Protein AF-A0A529MFH6-F1 (afdb_monomer)

Sequence (95 aa):
DEILDQLKATLPVDAVILGLHGAMVAQGYDDCEGDLLERVRAIVGPKVVIASEFDPHSHLTPKRVAACDIMAYFLEFPHTDFYERGEHVVELGLA

Structure (mmCIF, N/CA/C/O backbone):
data_AF-A0A529MFH6-F1
#
_entry.id   AF-A0A529MFH6-F1
#
loop_
_atom_site.group_PDB
_atom_site.id
_atom_site.type_symbol
_atom_site.label_atom_id
_atom_site.label_alt_id
_atom_site.label_comp_id
_atom_site.label_asym_id
_atom_site.label_entity_id
_atom_site.label_seq_id
_atom_site.pdbx_PDB_ins_code
_atom_site.Cartn_x
_atom_site.Cartn_y
_atom_site.Cartn_z
_atom_site.occupancy
_atom_site.B_iso_or_equiv
_atom_site.auth_seq_id
_atom_site.auth_comp_id
_atom_site.auth_asym_id
_atom_site.auth_atom_id
_atom_site.pdbx_PDB_model_num
ATOM 1 N N . ASP A 1 1 ? -9.773 -13.266 -3.452 1.00 94.50 1 ASP A N 1
ATOM 2 C CA . ASP A 1 1 ? -10.223 -12.671 -2.178 1.00 94.50 1 ASP A CA 1
ATOM 3 C C . ASP A 1 1 ? -9.402 -13.053 -0.945 1.00 94.50 1 ASP A C 1
ATOM 5 O O . ASP A 1 1 ? -9.583 -12.403 0.072 1.00 94.50 1 ASP A O 1
ATOM 9 N N . GLU A 1 2 ? -8.453 -13.998 -1.012 1.00 98.12 2 GLU A N 1
ATOM 10 C CA . GLU A 1 2 ? -7.657 -14.449 0.150 1.00 98.12 2 GLU A CA 1
ATOM 11 C C . GLU A 1 2 ? -7.096 -13.319 1.040 1.00 98.12 2 GLU A C 1
ATOM 13 O O . GLU A 1 2 ? -7.361 -13.308 2.239 1.00 98.12 2 GLU A O 1
ATOM 18 N N . ILE A 1 3 ? -6.399 -12.333 0.458 1.00 97.94 3 ILE A N 1
ATOM 19 C CA . ILE A 1 3 ? -5.818 -11.190 1.196 1.00 97.94 3 ILE A CA 1
ATOM 20 C C . ILE A 1 3 ? -6.900 -10.385 1.938 1.00 97.94 3 ILE A C 1
ATOM 22 O O . ILE A 1 3 ? -6.717 -9.977 3.083 1.00 97.94 3 ILE A O 1
ATOM 26 N N . LEU A 1 4 ? -8.052 -10.169 1.298 1.00 98.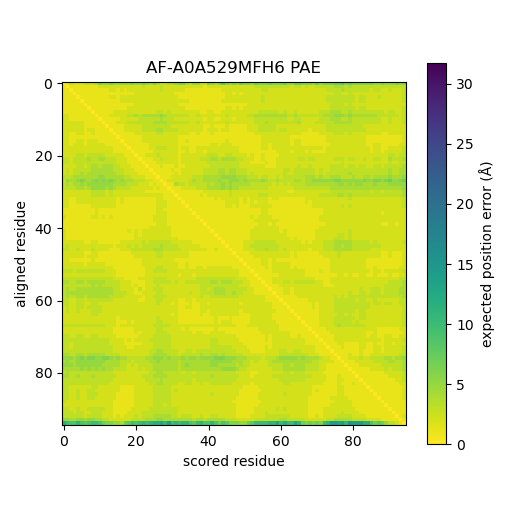69 4 LEU A N 1
ATOM 27 C CA . LEU A 1 4 ? -9.157 -9.410 1.885 1.00 98.69 4 LEU A CA 1
ATOM 28 C C . LEU A 1 4 ? -9.810 -10.177 3.034 1.00 98.69 4 LEU A C 1
ATOM 30 O O . LEU A 1 4 ? -10.231 -9.573 4.017 1.00 98.69 4 LEU A O 1
ATOM 34 N N . ASP A 1 5 ? -9.909 -11.498 2.917 1.00 98.75 5 ASP A N 1
ATOM 35 C CA . ASP A 1 5 ? -10.480 -12.341 3.964 1.00 98.75 5 ASP A CA 1
ATOM 36 C C . ASP A 1 5 ? -9.540 -12.460 5.167 1.00 98.75 5 ASP A C 1
ATOM 38 O O . ASP A 1 5 ? -10.006 -12.388 6.306 1.00 98.75 5 ASP A O 1
ATOM 42 N N . GLN A 1 6 ? -8.226 -12.528 4.933 1.00 98.50 6 GLN A N 1
ATOM 43 C CA . GLN A 1 6 ? -7.218 -12.415 5.988 1.00 98.50 6 GLN A CA 1
ATOM 44 C C . GLN A 1 6 ? -7.336 -11.075 6.723 1.00 98.50 6 GLN A C 1
ATOM 46 O O . GLN A 1 6 ? -7.446 -11.071 7.945 1.00 98.50 6 GLN A O 1
ATOM 51 N N . LEU A 1 7 ? -7.427 -9.955 5.995 1.00 98.62 7 LEU A N 1
ATOM 52 C CA . LEU A 1 7 ? -7.595 -8.628 6.595 1.00 98.62 7 LEU A CA 1
ATOM 53 C C . LEU A 1 7 ? -8.862 -8.527 7.458 1.00 98.62 7 LEU A C 1
ATOM 55 O O . LEU A 1 7 ? -8.807 -8.010 8.571 1.00 98.62 7 LEU A O 1
ATOM 59 N N . LYS A 1 8 ? -10.005 -9.035 6.975 1.00 98.69 8 LYS A N 1
ATOM 60 C CA . LYS A 1 8 ? -11.260 -9.049 7.752 1.00 98.69 8 LYS A CA 1
ATOM 61 C C . LYS A 1 8 ? -11.116 -9.849 9.046 1.00 98.69 8 LYS A C 1
ATOM 63 O O . LYS A 1 8 ? -11.648 -9.437 10.073 1.00 98.69 8 LYS A O 1
ATOM 68 N N . ALA A 1 9 ? -10.425 -10.988 8.992 1.00 98.62 9 ALA A N 1
ATOM 69 C CA . ALA A 1 9 ? -10.230 -11.864 10.143 1.00 98.62 9 ALA A CA 1
ATOM 70 C C . ALA A 1 9 ? -9.286 -11.270 11.202 1.00 98.62 9 ALA A C 1
ATOM 72 O O . ALA A 1 9 ? -9.354 -11.675 12.361 1.00 98.62 9 ALA A O 1
ATOM 73 N N . THR A 1 10 ? -8.429 -10.316 10.824 1.00 97.75 10 THR A N 1
ATOM 74 C CA . THR A 1 10 ? -7.459 -9.672 11.723 1.00 97.75 10 THR A CA 1
ATOM 75 C C . THR A 1 10 ? -7.925 -8.334 12.291 1.00 97.75 10 THR A C 1
ATOM 77 O O . THR A 1 10 ? -7.176 -7.714 13.038 1.00 97.75 10 THR A O 1
ATOM 80 N N . LEU A 1 11 ? -9.126 -7.858 11.947 1.00 97.88 11 LEU A N 1
ATOM 81 C CA . LEU A 1 11 ? -9.630 -6.589 12.475 1.00 97.88 11 LEU A CA 1
ATOM 82 C C . LEU A 1 11 ? -9.794 -6.623 14.013 1.00 97.88 11 LEU A C 1
ATOM 84 O O . LEU A 1 11 ? -10.211 -7.648 14.560 1.00 97.88 11 LEU A O 1
ATOM 88 N N . PRO A 1 12 ? -9.580 -5.488 14.711 1.00 97.88 12 PRO A N 1
ATOM 89 C CA . PRO A 1 12 ? -9.150 -4.192 14.174 1.00 97.88 12 PRO A CA 1
ATOM 90 C C . PRO A 1 12 ? -7.643 -4.139 13.877 1.00 97.88 12 PRO A C 1
ATOM 92 O O . PRO A 1 12 ? -6.851 -4.802 14.538 1.00 97.88 12 PRO A O 1
ATOM 95 N N . VAL A 1 13 ? -7.261 -3.301 12.911 1.00 97.88 13 VAL A N 1
ATOM 96 C CA . VAL A 1 13 ? -5.861 -2.966 12.605 1.00 97.88 13 VAL A CA 1
ATOM 97 C C . VAL A 1 13 ? -5.667 -1.453 12.675 1.00 97.88 13 VAL A C 1
ATOM 99 O O . VAL A 1 13 ? -6.598 -0.703 12.375 1.00 97.88 13 VAL A O 1
ATOM 102 N N . ASP A 1 14 ? -4.469 -1.014 13.050 1.00 96.69 14 ASP A N 1
ATOM 103 C CA . ASP A 1 14 ? -4.126 0.412 13.132 1.00 96.69 14 ASP A CA 1
ATOM 104 C C . ASP A 1 14 ? -3.713 0.990 11.767 1.00 96.69 14 ASP A C 1
ATOM 106 O O . ASP A 1 14 ? -4.013 2.142 11.453 1.00 96.69 14 ASP A O 1
ATOM 110 N N . ALA A 1 15 ? -3.087 0.164 10.925 1.00 98.12 15 ALA A N 1
ATOM 111 C CA . ALA A 1 15 ? -2.673 0.504 9.568 1.00 98.12 15 ALA A CA 1
ATOM 112 C C . ALA A 1 15 ? -2.686 -0.735 8.657 1.00 98.12 15 ALA A C 1
ATOM 114 O O . ALA A 1 15 ? -2.627 -1.875 9.124 1.00 98.12 15 ALA A O 1
ATOM 115 N N . VAL A 1 16 ? -2.729 -0.503 7.345 1.00 98.56 16 VAL A N 1
ATOM 116 C CA . VAL A 1 16 ? -2.504 -1.514 6.307 1.00 98.56 16 VAL A CA 1
ATOM 117 C C . VAL A 1 16 ? -1.348 -1.054 5.430 1.00 98.56 16 VAL A C 1
ATOM 119 O O . VAL A 1 16 ? -1.432 -0.008 4.789 1.00 98.56 16 VAL A O 1
ATOM 122 N N . ILE A 1 17 ? -0.284 -1.854 5.388 1.00 98.38 17 ILE A N 1
ATOM 123 C CA . ILE A 1 17 ? 0.900 -1.598 4.568 1.00 98.38 17 ILE A CA 1
ATOM 124 C C . ILE A 1 17 ? 1.000 -2.688 3.503 1.00 98.38 17 ILE A C 1
ATOM 126 O O . ILE A 1 17 ? 0.958 -3.874 3.834 1.00 98.38 17 ILE A O 1
ATOM 130 N N . LEU A 1 18 ? 1.112 -2.302 2.231 1.00 98.12 18 LEU A N 1
ATOM 131 C CA . LEU A 1 18 ? 1.182 -3.238 1.106 1.00 98.12 18 LEU A CA 1
ATOM 132 C C . LEU A 1 18 ? 2.378 -2.923 0.204 1.00 98.12 18 LEU A C 1
ATOM 134 O O . LEU A 1 18 ? 2.512 -1.804 -0.281 1.00 98.12 18 LEU A O 1
ATOM 138 N N . GLY A 1 19 ? 3.206 -3.927 -0.075 1.00 97.38 19 GLY A N 1
ATOM 139 C CA . GLY A 1 19 ? 4.147 -3.885 -1.195 1.00 97.38 19 GLY A CA 1
ATOM 140 C C . GLY A 1 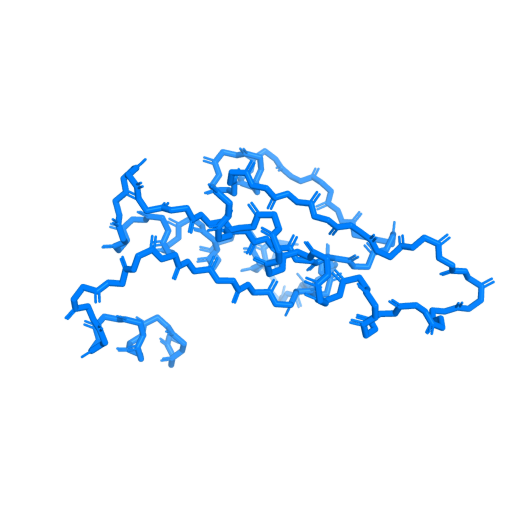19 ? 3.426 -4.330 -2.463 1.00 97.38 19 GLY A C 1
ATOM 141 O O . GLY A 1 19 ? 3.056 -5.500 -2.580 1.00 97.38 19 GLY A O 1
ATOM 142 N N . LEU A 1 20 ? 3.172 -3.402 -3.381 1.00 97.62 20 LEU A N 1
ATOM 143 C CA . LEU A 1 20 ? 2.435 -3.643 -4.618 1.00 97.62 20 LEU A CA 1
ATOM 144 C C . LEU A 1 20 ? 3.360 -3.436 -5.821 1.00 97.62 20 LEU A C 1
ATOM 146 O O . LEU A 1 20 ? 4.315 -2.669 -5.776 1.00 97.62 20 LEU A O 1
ATOM 150 N N . HIS A 1 21 ? 3.087 -4.119 -6.931 1.00 96.50 21 HIS A N 1
ATOM 151 C CA . HIS A 1 21 ? 3.899 -3.946 -8.137 1.00 96.50 21 HIS A CA 1
ATOM 152 C C . HIS A 1 21 ? 3.579 -2.602 -8.801 1.00 96.50 21 HIS A C 1
ATOM 154 O O . HIS A 1 21 ? 4.451 -1.902 -9.297 1.00 96.50 21 HIS A O 1
ATOM 160 N N . GLY A 1 22 ? 2.305 -2.239 -8.854 1.00 96.12 22 GLY A N 1
ATOM 161 C CA . GLY A 1 22 ? 1.797 -1.003 -9.423 1.00 96.12 22 GLY A CA 1
ATOM 162 C C . GLY A 1 22 ? 1.480 -1.054 -10.920 1.00 96.12 22 GLY A C 1
ATOM 163 O O . GLY A 1 22 ? 0.930 -0.085 -11.441 1.00 96.12 22 GLY A O 1
ATOM 164 N N . ALA A 1 23 ? 1.752 -2.150 -11.624 1.00 96.75 23 ALA A N 1
ATOM 165 C CA . ALA A 1 23 ? 1.360 -2.332 -13.026 1.00 96.75 23 ALA A CA 1
ATOM 166 C C . ALA A 1 23 ? 0.671 -3.685 -13.273 1.00 96.75 23 ALA A C 1
ATOM 168 O O . ALA A 1 23 ? 0.643 -4.175 -14.403 1.00 96.75 23 ALA A O 1
ATOM 169 N N . MET A 1 24 ? 0.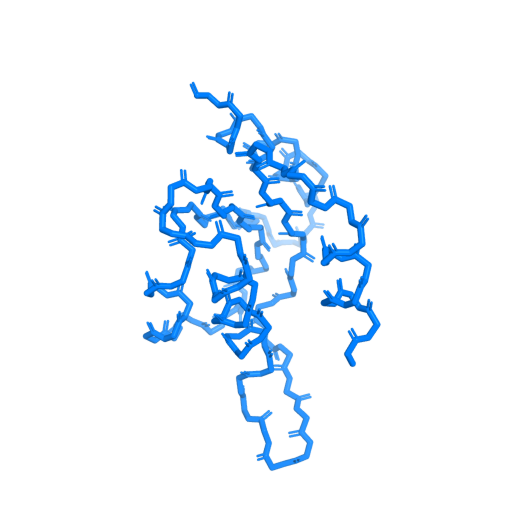128 -4.313 -12.223 1.00 96.50 24 MET A N 1
ATOM 170 C CA . MET A 1 24 ? -0.523 -5.612 -12.362 1.00 96.50 24 MET A CA 1
ATOM 171 C C . MET A 1 24 ? -1.850 -5.477 -13.113 1.00 96.50 24 MET A C 1
ATOM 173 O O . MET A 1 24 ? -2.733 -4.714 -12.720 1.00 96.50 24 MET A O 1
ATOM 177 N N . VAL A 1 25 ? -2.005 -6.303 -14.145 1.00 96.25 25 VAL A N 1
ATOM 178 C CA . VAL A 1 25 ? -3.233 -6.443 -14.930 1.00 96.25 25 VAL A CA 1
ATOM 179 C C . VAL A 1 25 ? -3.698 -7.895 -14.923 1.00 96.25 25 VAL A C 1
ATOM 181 O O . VAL A 1 25 ? -2.901 -8.824 -14.780 1.00 96.25 25 VAL A O 1
ATOM 184 N N . ALA A 1 26 ? -4.995 -8.100 -15.113 1.00 96.00 26 ALA A N 1
ATOM 185 C CA . ALA A 1 26 ? -5.589 -9.399 -15.382 1.00 96.00 26 ALA A CA 1
ATOM 186 C C . ALA A 1 26 ? -6.495 -9.310 -16.615 1.00 96.00 26 ALA A C 1
ATOM 188 O O . ALA A 1 26 ? -6.781 -8.234 -17.141 1.00 96.00 26 ALA A O 1
ATOM 189 N N . GLN A 1 27 ? -6.939 -10.458 -17.120 1.00 97.38 27 GLN A N 1
ATOM 190 C CA . GLN A 1 27 ? -7.777 -10.501 -18.312 1.00 97.38 27 GLN A CA 1
ATOM 191 C C . GLN A 1 27 ? -9.089 -9.726 -18.096 1.00 97.38 27 GLN A C 1
ATOM 193 O O . GLN A 1 27 ? -9.922 -10.123 -17.285 1.00 97.38 27 GLN A O 1
ATOM 198 N N . GLY A 1 28 ? -9.273 -8.639 -18.854 1.00 95.75 28 GLY A N 1
ATOM 199 C CA . GLY A 1 28 ? -10.431 -7.748 -18.727 1.00 95.75 28 GLY A CA 1
ATOM 200 C C . GLY A 1 28 ? -10.408 -6.876 -17.468 1.00 95.75 28 GLY A C 1
ATOM 201 O O . GLY A 1 28 ? -11.454 -6.358 -17.076 1.00 95.75 28 GLY A O 1
ATOM 202 N N . TYR A 1 29 ? -9.247 -6.746 -16.820 1.00 94.56 29 TYR A N 1
ATOM 203 C CA . TYR A 1 29 ? -9.105 -6.032 -15.563 1.00 94.56 29 TYR A CA 1
ATOM 204 C C . TYR A 1 29 ? -7.776 -5.279 -15.476 1.00 94.56 29 TYR A C 1
ATOM 206 O O . TYR A 1 29 ? -6.746 -5.823 -15.086 1.00 94.56 29 TYR A O 1
ATOM 214 N N . ASP A 1 30 ? -7.819 -4.007 -15.866 1.00 94.31 30 ASP A N 1
ATOM 215 C CA . ASP A 1 30 ? -6.617 -3.193 -16.079 1.00 94.31 30 ASP A CA 1
ATOM 216 C C . ASP A 1 30 ? -5.998 -2.648 -14.783 1.00 94.31 30 ASP A C 1
ATOM 218 O O . ASP A 1 30 ? -4.822 -2.302 -14.762 1.00 94.31 30 ASP A O 1
ATOM 222 N N . ASP A 1 31 ? -6.772 -2.544 -13.700 1.00 96.50 31 ASP A N 1
ATOM 223 C CA . ASP A 1 31 ? -6.290 -2.014 -12.419 1.00 96.50 31 ASP A CA 1
ATOM 224 C C . ASP A 1 31 ? -6.691 -2.929 -11.263 1.00 96.50 31 ASP A C 1
ATOM 226 O O . ASP A 1 31 ? -7.563 -2.612 -10.448 1.00 96.50 31 ASP A O 1
ATOM 230 N N . CYS A 1 32 ? -6.049 -4.095 -11.219 1.00 96.00 32 CYS A N 1
ATOM 231 C CA . CYS A 1 32 ? -6.263 -5.087 -10.170 1.00 96.00 32 CYS A CA 1
ATOM 232 C C . CYS A 1 32 ? -5.894 -4.547 -8.781 1.00 96.00 32 CYS A C 1
ATOM 234 O O . CYS A 1 32 ? -6.535 -4.866 -7.785 1.00 96.00 32 CYS A O 1
ATOM 236 N N . GLU A 1 33 ? -4.840 -3.736 -8.709 1.00 97.50 33 GLU A N 1
ATOM 237 C CA . GLU A 1 33 ? -4.302 -3.231 -7.443 1.00 97.50 33 GLU A CA 1
ATOM 238 C C . GLU A 1 33 ? -5.121 -2.051 -6.920 1.00 97.50 33 GLU A C 1
ATOM 240 O O . GLU A 1 33 ? -5.325 -1.936 -5.715 1.00 97.50 33 GLU A O 1
ATOM 245 N N . GLY A 1 34 ? -5.668 -1.215 -7.809 1.00 97.69 34 GLY A N 1
ATOM 246 C CA . GLY A 1 34 ? -6.643 -0.197 -7.432 1.00 97.69 34 GLY A CA 1
ATOM 247 C C . GLY A 1 34 ? -7.939 -0.800 -6.890 1.00 97.69 34 GLY A C 1
ATOM 248 O O . GLY A 1 34 ? -8.474 -0.275 -5.919 1.00 97.69 34 GLY A O 1
ATOM 249 N N . ASP A 1 35 ? -8.425 -1.916 -7.450 1.00 97.88 35 ASP A N 1
ATOM 250 C CA . ASP A 1 35 ? -9.558 -2.652 -6.860 1.00 97.88 35 ASP A CA 1
ATOM 251 C C . ASP A 1 35 ? -9.224 -3.244 -5.493 1.00 97.88 35 ASP A C 1
ATOM 253 O O . ASP A 1 35 ? -10.004 -3.091 -4.552 1.00 97.88 35 ASP A O 1
ATOM 257 N N . LEU A 1 36 ? -8.049 -3.869 -5.357 1.00 98.19 36 LEU A N 1
ATOM 258 C CA . LEU A 1 36 ? -7.590 -4.382 -4.070 1.00 98.19 36 LEU A CA 1
ATOM 259 C C . LEU A 1 36 ? -7.601 -3.271 -3.012 1.00 98.19 36 LEU A C 1
ATOM 261 O O . LEU A 1 36 ? -8.180 -3.456 -1.944 1.00 98.19 36 LEU A O 1
ATOM 265 N N . LEU A 1 37 ? -7.023 -2.109 -3.321 1.00 98.50 37 LEU A N 1
ATOM 266 C CA . LEU A 1 37 ? -6.955 -0.967 -2.409 1.00 98.50 37 LEU A CA 1
ATOM 267 C C . LEU A 1 37 ? -8.329 -0.378 -2.080 1.00 98.50 37 LEU A C 1
ATOM 269 O O . LEU A 1 37 ? -8.609 -0.103 -0.914 1.00 98.50 37 LEU A O 1
ATOM 273 N N . GLU A 1 38 ? -9.210 -0.224 -3.071 1.00 98.44 38 GLU A N 1
ATOM 274 C CA . GLU A 1 38 ? -10.587 0.244 -2.861 1.00 98.44 38 GLU A CA 1
ATOM 275 C C . GLU A 1 38 ? -11.341 -0.685 -1.895 1.00 98.44 38 GLU A C 1
ATOM 277 O O . GLU A 1 38 ? -12.006 -0.235 -0.957 1.00 98.44 38 GLU A O 1
ATOM 282 N N . ARG A 1 39 ? -11.176 -2.000 -2.063 1.00 98.62 39 ARG A N 1
ATOM 283 C CA . ARG A 1 39 ? -11.783 -3.010 -1.189 1.00 98.62 39 ARG A CA 1
ATOM 284 C C . ARG A 1 39 ? -11.162 -3.038 0.202 1.00 98.62 39 ARG A C 1
ATOM 286 O O . ARG A 1 39 ? -11.900 -3.162 1.178 1.00 98.62 39 ARG A O 1
ATOM 293 N N . VAL A 1 40 ? -9.840 -2.892 0.319 1.00 98.75 40 VAL A N 1
ATOM 294 C CA . VAL A 1 40 ? -9.160 -2.728 1.614 1.00 98.75 40 VAL A CA 1
ATOM 295 C C . VAL A 1 40 ? -9.733 -1.511 2.339 1.00 98.75 40 VAL A C 1
ATOM 297 O O . VAL A 1 40 ? -10.174 -1.647 3.479 1.00 98.75 40 VAL A O 1
ATOM 300 N N . ARG A 1 41 ? -9.836 -0.353 1.669 1.00 98.62 41 ARG A N 1
ATOM 301 C CA . ARG A 1 41 ? -10.441 0.869 2.225 1.00 98.62 41 ARG A CA 1
ATOM 302 C C . ARG A 1 41 ? -11.874 0.649 2.697 1.00 98.62 41 ARG A C 1
ATOM 304 O O . ARG A 1 41 ? -12.235 1.118 3.776 1.00 98.62 41 ARG A O 1
ATOM 311 N N . ALA A 1 42 ? -12.681 -0.078 1.929 1.00 98.62 42 ALA A N 1
ATOM 312 C CA . ALA A 1 42 ? -14.048 -0.403 2.322 1.00 98.62 42 ALA A CA 1
ATOM 313 C C . ALA A 1 42 ? -14.110 -1.264 3.600 1.00 98.62 42 ALA A C 1
ATOM 315 O O . ALA A 1 42 ? -15.039 -1.112 4.390 1.00 98.62 42 ALA A O 1
ATOM 316 N N . ILE A 1 43 ? -13.124 -2.144 3.817 1.00 98.75 43 ILE A N 1
ATOM 317 C CA . ILE A 1 43 ? -13.041 -3.028 4.991 1.00 98.75 43 ILE A CA 1
ATOM 318 C C . ILE A 1 43 ? -12.570 -2.271 6.237 1.00 98.75 43 ILE A C 1
ATOM 320 O O . ILE A 1 43 ? -13.186 -2.398 7.293 1.00 98.75 43 ILE A O 1
ATOM 324 N N . VAL A 1 44 ? -11.484 -1.498 6.135 1.00 98.62 44 VAL A N 1
ATOM 325 C CA . VAL A 1 44 ? -10.856 -0.847 7.304 1.00 98.62 44 VAL A CA 1
ATOM 326 C C . VAL A 1 44 ? -11.472 0.510 7.652 1.00 98.62 44 VAL A C 1
ATOM 328 O O . VAL A 1 44 ? -11.279 1.033 8.750 1.00 98.62 44 VAL A O 1
ATOM 331 N N . GLY A 1 45 ? -12.254 1.083 6.735 1.00 98.38 45 GLY A N 1
ATOM 332 C CA . GLY A 1 45 ? -12.888 2.385 6.897 1.00 98.38 45 GLY A CA 1
ATOM 333 C C . GLY A 1 45 ? -11.921 3.561 6.695 1.00 98.38 45 GLY A C 1
ATOM 334 O O . GLY A 1 45 ? -10.742 3.374 6.407 1.00 98.38 45 GLY A O 1
ATOM 335 N N . PRO A 1 46 ? -12.402 4.809 6.827 1.00 97.56 46 PRO A N 1
ATOM 336 C CA . PRO A 1 46 ? -11.655 6.005 6.420 1.00 97.56 46 PRO A CA 1
ATOM 337 C C . PRO A 1 46 ? -10.591 6.472 7.424 1.00 97.56 46 PRO A C 1
ATOM 339 O O . PRO A 1 46 ? -9.909 7.451 7.161 1.00 97.56 46 PRO A O 1
ATOM 342 N N . LYS A 1 47 ? -10.505 5.848 8.606 1.00 97.44 47 LYS A N 1
ATOM 343 C CA . LYS A 1 47 ? -9.605 6.289 9.687 1.00 97.44 47 LYS A CA 1
ATOM 344 C C . LYS A 1 47 ? -8.288 5.520 9.745 1.00 97.44 47 LYS A C 1
ATOM 346 O O . LYS A 1 47 ? -7.331 6.037 10.301 1.00 97.44 47 LYS A O 1
ATOM 351 N N . VAL A 1 48 ? -8.275 4.288 9.243 1.00 98.44 48 VAL A N 1
ATOM 352 C CA . VAL A 1 48 ? -7.084 3.432 9.226 1.00 98.44 48 VAL A CA 1
ATOM 353 C C . VAL A 1 48 ? -6.180 3.891 8.092 1.00 98.44 48 VAL A C 1
ATOM 355 O O . VAL A 1 48 ? -6.667 4.069 6.974 1.00 98.44 48 VAL A O 1
ATOM 358 N N . VAL A 1 49 ? -4.890 4.068 8.367 1.00 98.50 49 VAL A N 1
ATOM 359 C CA . VAL A 1 49 ? -3.917 4.464 7.343 1.00 98.50 49 VAL A CA 1
ATOM 360 C C . VAL A 1 49 ? -3.697 3.307 6.373 1.00 98.50 49 VAL A C 1
ATOM 362 O O . VAL A 1 49 ? -3.441 2.178 6.790 1.00 98.50 49 VAL A O 1
ATOM 365 N N . ILE A 1 50 ? -3.789 3.584 5.075 1.00 98.75 50 ILE A N 1
ATOM 366 C CA . ILE A 1 50 ? -3.392 2.668 4.006 1.00 98.75 50 ILE A CA 1
ATOM 367 C C . ILE A 1 50 ? -2.169 3.257 3.315 1.00 98.75 50 ILE A C 1
ATOM 369 O O . ILE A 1 50 ? -2.269 4.267 2.613 1.00 98.75 50 ILE A O 1
ATOM 373 N N . ALA A 1 51 ? -1.025 2.602 3.486 1.00 98.56 51 ALA A N 1
ATOM 374 C CA . ALA A 1 51 ? 0.214 2.960 2.816 1.00 98.56 51 ALA A CA 1
ATOM 375 C C . ALA A 1 51 ? 0.631 1.849 1.853 1.00 98.56 51 ALA A C 1
ATOM 377 O O . ALA A 1 51 ? 0.452 0.658 2.125 1.00 98.56 51 ALA A O 1
ATOM 378 N N . SER A 1 52 ? 1.164 2.216 0.694 1.00 98.38 52 SER A N 1
ATOM 379 C CA . SER A 1 52 ? 1.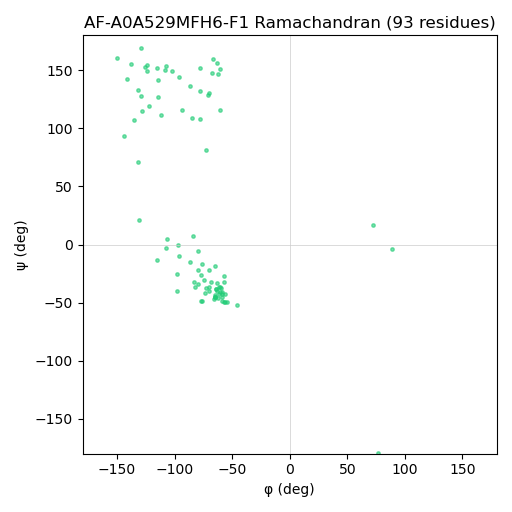650 1.225 -0.262 1.00 98.38 52 SER A CA 1
ATOM 380 C C . SER A 1 52 ? 2.922 1.662 -0.958 1.00 98.38 52 SER A C 1
ATOM 382 O O . SER A 1 52 ? 3.118 2.839 -1.259 1.00 98.38 52 SER A O 1
ATOM 384 N N . GLU A 1 53 ? 3.792 0.692 -1.178 1.00 97.94 53 GLU A N 1
ATOM 385 C CA . GLU A 1 53 ? 4.990 0.836 -1.985 1.00 97.94 53 GLU A CA 1
ATOM 386 C C . GLU A 1 53 ? 4.719 0.338 -3.405 1.00 97.94 53 GLU A C 1
ATOM 388 O O . GLU A 1 53 ? 3.983 -0.635 -3.582 1.00 97.94 53 GLU A O 1
ATOM 393 N N . PHE A 1 54 ? 5.316 0.996 -4.399 1.00 98.06 54 PHE A N 1
ATOM 394 C CA . PHE A 1 54 ? 5.171 0.659 -5.808 1.00 98.06 54 PHE A CA 1
ATOM 395 C C . PHE A 1 54 ? 6.484 0.727 -6.590 1.00 98.06 54 PHE A C 1
ATOM 397 O O . PHE A 1 54 ? 7.387 1.514 -6.299 1.00 98.06 54 PHE A O 1
ATOM 404 N N . ASP A 1 55 ? 6.523 -0.026 -7.685 1.00 96.94 55 ASP A N 1
ATOM 405 C CA . ASP A 1 55 ? 7.540 0.114 -8.720 1.00 96.94 55 ASP A CA 1
ATOM 406 C C . ASP A 1 55 ? 7.404 1.457 -9.482 1.00 96.94 55 ASP A C 1
ATOM 408 O O . ASP A 1 55 ? 6.283 1.952 -9.679 1.00 96.94 55 ASP A O 1
ATOM 412 N N . PRO A 1 56 ? 8.504 2.069 -9.962 1.00 95.31 56 PRO A N 1
ATOM 413 C CA . PRO A 1 56 ? 8.461 3.317 -10.727 1.00 95.31 56 PRO A CA 1
ATOM 414 C C . PRO A 1 56 ? 7.750 3.203 -12.086 1.00 95.31 56 PRO A C 1
ATOM 416 O O . PRO A 1 56 ? 7.325 4.222 -12.626 1.00 95.31 56 PRO A O 1
ATOM 419 N N . HIS A 1 57 ? 7.572 2.001 -12.641 1.00 96.38 57 HIS A N 1
ATOM 420 C CA . HIS A 1 57 ? 6.792 1.762 -13.866 1.00 96.38 57 HIS A CA 1
ATOM 421 C C . HIS A 1 57 ? 5.288 1.616 -13.604 1.00 96.38 57 HIS A C 1
ATOM 423 O O . HIS A 1 57 ? 4.528 1.242 -14.500 1.00 96.38 57 HIS A O 1
ATOM 429 N N . SER A 1 58 ? 4.848 1.863 -12.375 1.00 96.25 58 SER A N 1
ATOM 430 C CA . SER A 1 58 ? 3.449 1.759 -11.992 1.00 96.25 58 SER A CA 1
ATOM 431 C C . SER A 1 58 ? 2.532 2.744 -12.723 1.00 96.25 58 SER A C 1
ATOM 433 O O . SER A 1 58 ? 2.918 3.822 -13.177 1.00 96.25 58 SER A O 1
ATOM 435 N N . HIS A 1 59 ? 1.255 2.377 -12.795 1.00 95.19 59 HIS A N 1
ATOM 436 C CA . HIS A 1 59 ? 0.190 3.246 -13.270 1.00 95.19 59 HIS A CA 1
ATOM 437 C C . HIS A 1 59 ? -0.467 3.969 -12.092 1.00 95.19 59 HIS A C 1
ATOM 439 O O . HIS A 1 59 ? -1.116 3.353 -11.244 1.00 95.19 59 HIS A O 1
ATOM 445 N N . LEU A 1 60 ? -0.358 5.295 -12.049 1.00 95.19 60 LEU A N 1
ATOM 446 C CA . LEU A 1 60 ? -1.107 6.091 -11.082 1.00 95.19 60 LEU A CA 1
ATOM 447 C C . LEU A 1 60 ? -2.559 6.237 -11.550 1.00 95.19 60 LEU A C 1
ATOM 449 O O . LEU A 1 60 ? -2.844 6.957 -12.508 1.00 95.19 60 LEU A O 1
ATOM 453 N N . THR A 1 61 ? -3.484 5.561 -10.870 1.00 96.62 61 THR A N 1
ATOM 454 C CA . THR A 1 61 ? -4.912 5.597 -11.208 1.00 96.62 61 THR A CA 1
ATOM 455 C C . THR A 1 61 ? -5.709 6.415 -10.187 1.00 96.6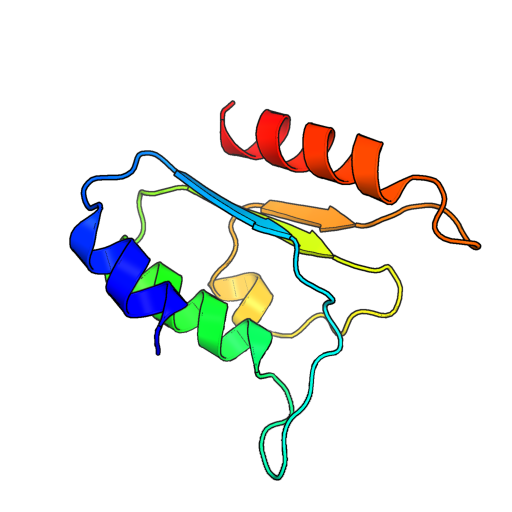2 61 THR A C 1
ATOM 457 O O . THR A 1 61 ? -5.328 6.489 -9.015 1.00 96.62 61 THR A O 1
ATOM 460 N N . PRO A 1 62 ? -6.862 6.996 -10.577 1.00 97.44 62 PRO A N 1
ATOM 461 C CA . PRO A 1 62 ? -7.739 7.693 -9.635 1.00 97.44 62 PRO A CA 1
ATOM 462 C C . PRO A 1 62 ? -8.203 6.816 -8.465 1.00 97.44 62 PRO A C 1
ATOM 464 O O . PRO A 1 62 ? -8.366 7.322 -7.358 1.00 97.44 62 PRO A O 1
ATOM 467 N N . LYS A 1 63 ? -8.378 5.504 -8.689 1.00 96.81 63 LYS A N 1
ATOM 468 C CA . LYS A 1 63 ? -8.758 4.550 -7.636 1.00 96.81 63 LYS A CA 1
ATOM 469 C C . LYS A 1 63 ? -7.698 4.468 -6.543 1.00 96.81 63 LYS A C 1
ATOM 471 O O . LYS A 1 63 ? -8.028 4.550 -5.366 1.00 96.81 63 LYS A O 1
ATOM 476 N N . ARG A 1 64 ? -6.423 4.372 -6.931 1.00 96.62 64 ARG A N 1
ATOM 477 C CA . ARG A 1 64 ? -5.296 4.307 -5.990 1.00 96.62 64 ARG A CA 1
ATOM 478 C C . ARG A 1 64 ? -5.167 5.594 -5.188 1.00 96.62 64 ARG A C 1
ATOM 480 O O . ARG A 1 64 ? -5.083 5.534 -3.969 1.00 96.62 64 ARG A O 1
ATOM 487 N N . VAL A 1 65 ? -5.258 6.743 -5.862 1.00 97.38 65 VAL A N 1
ATOM 488 C CA . VAL A 1 65 ? -5.232 8.066 -5.212 1.00 97.38 65 VAL A CA 1
ATOM 489 C C . VAL A 1 65 ? -6.372 8.227 -4.202 1.00 97.38 65 VAL A C 1
ATOM 491 O O . VAL A 1 65 ? -6.181 8.846 -3.164 1.00 97.38 65 VAL A O 1
ATOM 494 N N . ALA A 1 66 ? -7.557 7.686 -4.492 1.00 97.94 66 ALA A N 1
ATOM 495 C CA . ALA A 1 66 ? -8.698 7.767 -3.582 1.00 97.94 66 ALA A CA 1
ATOM 496 C C . ALA A 1 66 ? -8.610 6.793 -2.393 1.00 97.94 66 ALA A C 1
ATOM 498 O O . ALA A 1 66 ? -9.233 7.042 -1.361 1.00 97.94 66 ALA A O 1
ATOM 499 N N . ALA A 1 67 ? -7.899 5.672 -2.540 1.00 98.06 67 ALA A N 1
ATOM 500 C CA . ALA A 1 67 ? -7.878 4.597 -1.551 1.00 98.06 67 ALA A CA 1
ATOM 501 C C . ALA A 1 67 ? -6.656 4.639 -0.612 1.00 98.06 67 ALA A C 1
ATOM 503 O O . ALA A 1 67 ? -6.821 4.386 0.587 1.00 98.06 67 ALA A O 1
ATOM 504 N N . CYS A 1 68 ? -5.467 4.963 -1.133 1.00 97.56 68 CYS A N 1
ATOM 505 C CA . CYS A 1 68 ? -4.216 5.072 -0.373 1.00 97.56 68 CYS A CA 1
ATOM 506 C C . CYS A 1 68 ? -4.041 6.463 0.240 1.00 97.56 68 CYS A C 1
ATOM 508 O O . CYS A 1 68 ? -4.185 7.470 -0.448 1.00 97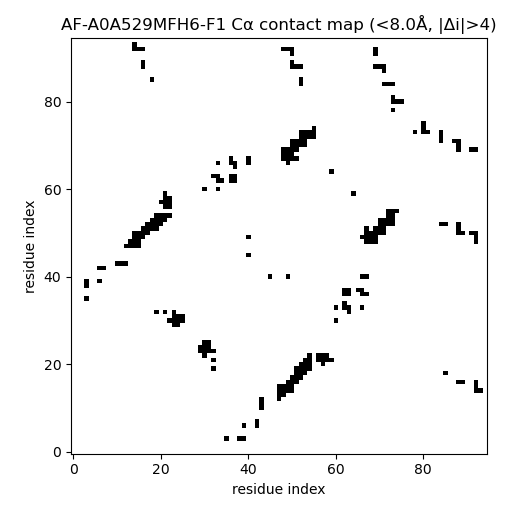.56 68 CYS A O 1
ATOM 510 N N . ASP A 1 69 ? -3.617 6.504 1.501 1.00 98.25 69 ASP A N 1
ATOM 511 C CA . ASP A 1 69 ? -3.188 7.740 2.161 1.00 98.25 69 ASP A CA 1
ATOM 512 C C . ASP A 1 69 ? -1.735 8.077 1.802 1.00 98.25 69 ASP A C 1
ATOM 514 O O . ASP A 1 69 ? -1.383 9.242 1.618 1.00 98.25 69 ASP A O 1
ATOM 518 N N . ILE A 1 70 ? -0.887 7.049 1.678 1.00 98.12 70 ILE A N 1
ATOM 519 C CA . ILE A 1 70 ? 0.546 7.189 1.405 1.00 98.12 70 ILE A CA 1
ATOM 520 C C . ILE A 1 70 ? 0.942 6.248 0.270 1.00 98.12 70 ILE A C 1
ATOM 522 O O . ILE A 1 70 ? 0.595 5.067 0.265 1.00 98.12 70 ILE A O 1
ATOM 526 N N . MET A 1 71 ? 1.695 6.777 -0.691 1.00 97.56 71 MET A N 1
ATOM 527 C CA . MET A 1 71 ? 2.282 6.003 -1.780 1.00 97.56 71 MET A CA 1
ATOM 528 C C . MET A 1 71 ? 3.777 6.304 -1.852 1.00 97.56 71 MET A C 1
ATOM 530 O O . MET A 1 71 ? 4.170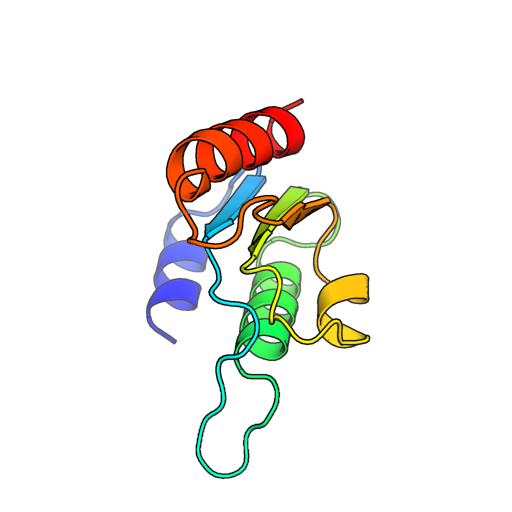 7.438 -2.136 1.00 97.56 71 MET A O 1
ATOM 534 N N . ALA A 1 72 ? 4.604 5.299 -1.583 1.00 96.81 72 ALA A N 1
ATOM 535 C CA . ALA A 1 72 ? 6.045 5.355 -1.778 1.00 96.81 72 ALA A CA 1
ATOM 536 C C . ALA A 1 72 ? 6.414 4.602 -3.059 1.00 96.81 72 ALA A C 1
ATOM 538 O O . ALA A 1 72 ? 5.752 3.643 -3.435 1.00 96.81 72 ALA A O 1
ATOM 539 N N . TYR A 1 73 ? 7.475 5.037 -3.730 1.00 97.38 73 TYR A N 1
ATOM 540 C CA . TYR A 1 73 ? 7.963 4.393 -4.947 1.00 97.38 73 TYR A CA 1
ATOM 541 C C . TYR A 1 73 ? 9.433 4.036 -4.798 1.00 97.38 73 TYR A C 1
ATOM 543 O O . TYR A 1 73 ? 10.144 4.739 -4.061 1.00 97.38 73 TYR A O 1
ATOM 551 N N . PHE A 1 74 ? 9.883 2.999 -5.510 1.00 97.88 74 PHE A N 1
ATOM 552 C CA . PHE A 1 74 ? 11.314 2.820 -5.748 1.00 97.88 74 PHE A CA 1
ATOM 553 C C . PHE A 1 74 ? 11.877 4.015 -6.517 1.00 97.88 74 PHE A C 1
ATOM 555 O O . PHE A 1 74 ? 11.165 4.682 -7.275 1.00 97.88 74 PHE A O 1
ATOM 562 N N . LEU A 1 75 ? 13.154 4.301 -6.301 1.00 97.25 75 LEU A N 1
ATOM 563 C CA . LEU A 1 75 ? 13.851 5.451 -6.866 1.00 97.25 75 LEU A CA 1
ATOM 564 C C . LEU A 1 75 ? 14.967 5.038 -7.832 1.00 97.25 75 LEU A C 1
ATOM 566 O O . LEU A 1 75 ? 15.445 5.890 -8.584 1.00 97.25 75 LEU A O 1
ATOM 570 N N . GLU A 1 76 ? 15.368 3.763 -7.850 1.00 96.94 76 GLU A N 1
ATOM 571 C CA . GLU A 1 76 ? 16.491 3.283 -8.659 1.00 96.94 76 GLU A CA 1
ATOM 572 C C . GLU A 1 76 ? 16.074 2.410 -9.860 1.00 96.94 76 GLU A C 1
ATOM 574 O O . GLU A 1 76 ? 15.063 1.697 -9.856 1.00 96.94 76 GLU A O 1
ATOM 579 N N . PHE A 1 77 ? 16.892 2.477 -10.920 1.00 94.06 77 PHE A N 1
ATOM 580 C CA . PHE A 1 77 ? 16.826 1.605 -12.096 1.00 94.06 77 PHE A CA 1
ATOM 581 C C . PHE A 1 77 ? 18.254 1.145 -12.468 1.00 94.06 77 PHE A C 1
ATOM 583 O O . PHE A 1 77 ? 19.029 1.957 -12.985 1.00 94.06 77 PHE A O 1
ATOM 590 N N . PRO A 1 78 ? 18.642 -0.126 -12.227 1.00 94.81 78 PRO A N 1
ATOM 591 C CA . PRO A 1 78 ? 17.811 -1.252 -11.776 1.00 94.81 78 PRO A CA 1
ATOM 592 C C . PRO A 1 78 ? 17.261 -1.071 -10.353 1.00 94.81 78 PRO A C 1
ATOM 594 O O . PRO A 1 78 ? 17.796 -0.281 -9.587 1.00 94.81 78 PRO A O 1
ATOM 597 N N . HIS A 1 79 ? 16.195 -1.803 -10.015 1.00 96.62 79 HIS A N 1
ATOM 598 C CA . HIS A 1 79 ? 15.509 -1.715 -8.718 1.00 96.62 79 HIS A CA 1
ATOM 599 C C . HIS A 1 79 ? 16.350 -2.358 -7.611 1.00 96.62 79 HIS A C 1
ATOM 601 O O . HIS A 1 79 ? 16.166 -3.527 -7.272 1.00 96.62 79 HIS A O 1
ATOM 607 N N . THR A 1 80 ? 17.325 -1.616 -7.097 1.00 97.50 80 THR A N 1
ATOM 608 C CA . THR A 1 80 ? 18.207 -2.050 -6.007 1.00 97.50 80 THR A CA 1
ATOM 609 C C . THR A 1 80 ? 17.754 -1.568 -4.636 1.00 97.50 80 THR A C 1
ATOM 611 O O . THR A 1 80 ? 18.262 -2.083 -3.649 1.00 97.50 80 THR A O 1
ATOM 614 N N . ASP A 1 81 ? 16.769 -0.669 -4.578 1.00 97.56 81 ASP A N 1
ATOM 615 C CA . ASP A 1 81 ? 16.318 0.000 -3.357 1.00 97.56 81 ASP A CA 1
ATOM 616 C C . ASP A 1 81 ? 14.963 -0.494 -2.815 1.00 97.56 81 ASP A C 1
ATOM 618 O O . ASP A 1 81 ? 14.450 0.050 -1.845 1.00 97.56 81 ASP A O 1
ATOM 622 N N . PHE A 1 82 ? 14.345 -1.525 -3.404 1.00 95.56 82 PHE A N 1
ATOM 623 C CA . PHE A 1 82 ? 12.996 -1.977 -3.014 1.00 95.56 82 PHE A CA 1
ATOM 624 C C . PHE A 1 82 ? 12.865 -2.368 -1.532 1.00 95.56 82 PHE A C 1
ATOM 626 O O . PHE A 1 82 ? 11.785 -2.289 -0.959 1.00 95.56 82 PHE A O 1
ATOM 633 N N . TYR A 1 83 ? 13.948 -2.807 -0.889 1.00 96.75 83 TYR A N 1
ATOM 634 C CA . TYR A 1 83 ? 13.905 -3.170 0.524 1.00 96.75 83 TYR A CA 1
ATOM 635 C C . TYR A 1 83 ? 13.885 -1.915 1.411 1.00 96.75 83 TYR A C 1
ATOM 637 O O . TYR A 1 83 ? 13.027 -1.775 2.280 1.00 96.75 83 TYR A O 1
ATOM 645 N N . GLU A 1 84 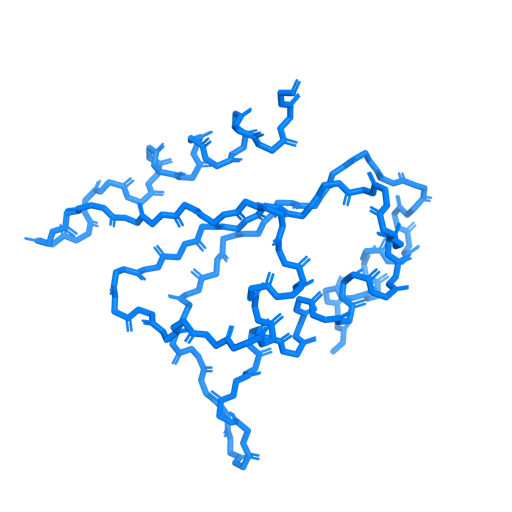? 14.785 -0.968 1.146 1.00 98.00 84 GLU A N 1
ATOM 646 C CA . GLU A 1 84 ? 14.877 0.322 1.832 1.00 98.00 84 GLU A CA 1
ATOM 647 C C . GLU A 1 84 ? 13.595 1.143 1.654 1.00 98.00 84 GLU A C 1
ATOM 649 O O . GLU A 1 84 ? 13.146 1.853 2.557 1.00 98.00 84 GLU A O 1
ATOM 654 N N . ARG A 1 85 ? 12.985 1.049 0.473 1.00 97.44 85 ARG A N 1
ATOM 655 C CA . ARG A 1 85 ? 11.729 1.726 0.153 1.00 97.44 85 ARG A CA 1
ATOM 656 C C . ARG A 1 85 ? 10.531 1.049 0.836 1.00 97.44 85 ARG A C 1
ATOM 658 O O . ARG A 1 85 ? 9.633 1.768 1.292 1.00 97.44 85 ARG A O 1
ATOM 665 N N . GLY A 1 86 ? 10.593 -0.266 1.054 1.00 97.81 86 GLY A N 1
ATOM 666 C CA . GLY A 1 86 ? 9.658 -1.025 1.880 1.00 97.81 86 GLY A CA 1
ATOM 667 C C . GLY A 1 86 ? 9.721 -0.619 3.355 1.00 97.81 86 GLY A C 1
ATOM 668 O O . GLY A 1 86 ? 8.691 -0.365 3.980 1.00 97.81 86 GLY A O 1
ATOM 669 N N . GLU A 1 87 ? 10.924 -0.470 3.915 1.00 98.06 87 GLU A N 1
ATOM 670 C CA . GLU A 1 87 ? 11.104 0.057 5.278 1.00 98.06 87 GLU A CA 1
ATOM 671 C C . GLU A 1 87 ? 10.562 1.490 5.397 1.00 98.06 87 GLU A C 1
ATOM 673 O O . GLU A 1 87 ? 9.830 1.812 6.336 1.00 98.06 87 GLU A O 1
ATOM 678 N N . HIS A 1 88 ? 10.837 2.332 4.400 1.00 98.06 88 HIS A N 1
ATOM 679 C CA . HIS A 1 88 ? 10.371 3.714 4.370 1.00 98.06 88 HIS A CA 1
ATOM 680 C C . HIS A 1 88 ? 8.838 3.835 4.319 1.00 98.06 88 HIS A C 1
ATOM 682 O O . HIS A 1 88 ? 8.273 4.696 4.993 1.00 98.06 88 HIS A O 1
ATOM 688 N N . VAL A 1 89 ? 8.129 2.991 3.555 1.00 98.31 89 VAL A N 1
ATOM 689 C CA . VAL A 1 89 ? 6.655 3.055 3.532 1.00 98.31 89 VAL A CA 1
ATOM 690 C C . VAL A 1 89 ? 6.035 2.618 4.860 1.00 98.31 89 VAL A C 1
ATOM 692 O O . VAL A 1 89 ? 5.008 3.167 5.261 1.00 98.31 89 VAL A O 1
ATOM 695 N N . VAL A 1 90 ? 6.667 1.674 5.566 1.00 98.12 90 VAL A N 1
ATOM 696 C CA . VAL A 1 90 ? 6.247 1.270 6.914 1.00 98.12 90 VAL A CA 1
ATOM 697 C C . VAL A 1 90 ? 6.443 2.423 7.895 1.00 98.12 90 VAL A C 1
ATOM 699 O O . VAL A 1 90 ? 5.519 2.731 8.643 1.00 98.12 90 VAL A O 1
ATOM 702 N N . GLU A 1 91 ? 7.601 3.090 7.868 1.00 97.88 91 GLU A N 1
ATOM 703 C CA . GLU A 1 91 ? 7.874 4.259 8.713 1.00 97.88 91 GLU A CA 1
ATOM 704 C C . GLU A 1 91 ? 6.819 5.353 8.508 1.00 97.88 91 GLU A C 1
ATOM 706 O O . GLU A 1 91 ? 6.222 5.825 9.473 1.00 97.88 91 GLU A O 1
ATOM 711 N N . LEU A 1 92 ? 6.532 5.704 7.252 1.00 97.69 92 LEU A N 1
ATOM 712 C CA . LEU A 1 92 ? 5.527 6.714 6.924 1.00 97.69 92 LEU A CA 1
ATOM 713 C C . LEU A 1 92 ? 4.108 6.301 7.338 1.00 97.69 92 LEU A C 1
ATOM 715 O O . LEU A 1 92 ? 3.330 7.148 7.766 1.00 97.69 92 LEU A O 1
ATOM 719 N N . GLY A 1 93 ? 3.755 5.022 7.185 1.00 96.81 93 GLY A N 1
ATOM 720 C CA . GLY A 1 93 ? 2.417 4.511 7.492 1.00 96.81 93 GLY A CA 1
ATOM 721 C C . GLY A 1 93 ? 2.123 4.338 8.984 1.00 96.81 93 GLY A C 1
ATOM 722 O O . GLY A 1 93 ? 0.955 4.211 9.350 1.00 96.81 93 GLY A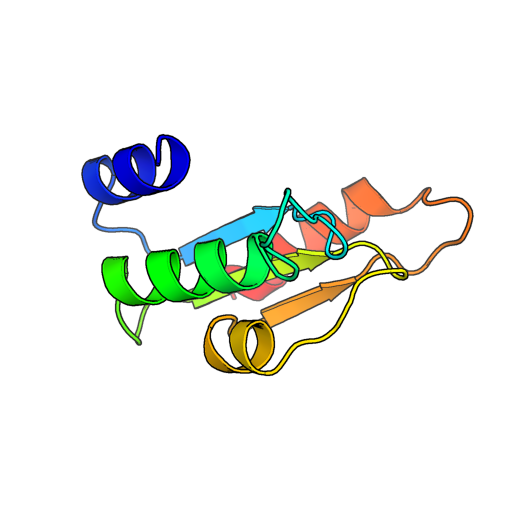 O 1
ATOM 723 N N . LEU A 1 94 ? 3.157 4.315 9.830 1.00 94.94 94 LEU A N 1
ATOM 724 C CA . LEU A 1 94 ? 3.046 4.161 11.286 1.00 94.94 94 LEU A CA 1
ATOM 725 C C . LEU A 1 94 ? 3.334 5.455 12.071 1.00 94.94 94 LEU A C 1
ATOM 727 O O . LEU A 1 94 ? 3.245 5.430 13.301 1.00 94.94 94 LEU A O 1
ATOM 731 N N . ALA A 1 95 ? 3.701 6.543 11.387 1.00 87.75 95 ALA A N 1
ATOM 732 C CA . ALA A 1 95 ? 3.953 7.861 11.976 1.00 87.75 95 ALA A CA 1
ATOM 733 C C . ALA A 1 95 ? 2.658 8.577 12.398 1.00 87.75 95 ALA A C 1
ATOM 735 O O . ALA A 1 95 ? 2.681 9.225 13.473 1.00 87.75 95 ALA A O 1
#

Foldseek 3Di:
DVVLVVLLVPPPDQAAEEEDAQQDADDVGRCPPLVVLLSSCVRNDDRRAYFYEYEPPHDDDPSCVVRHPYYFYQDDVVRPCSVVSSVVRVVVRVD

Radius of gyration: 13.13 Å; Cα contacts (8 Å, |Δi|>4): 139; chains: 1; bounding box: 32×22×33 Å

Mean predicted aligned error: 2.17 Å

pLDDT: mean 97.27, std 1.52, range [87.75, 98.75]

Solvent-accessible surface area (backbone atoms only — not comparable to full-atom values): 5528 Å² total; per-residue (Å²): 108,69,72,60,53,52,52,64,74,56,60,84,65,77,53,47,78,44,89,44,64,41,64,54,63,52,94,98,33,78,54,50,59,30,52,50,38,43,52,49,34,69,72,64,39,95,80,39,41,30,19,31,27,26,42,74,82,34,64,91,45,74,51,39,64,74,34,40,79,41,80,37,58,42,88,50,86,72,80,79,40,58,65,65,36,48,53,50,30,50,52,66,45,74,108

Secondary structure (DSSP, 8-state):
-HHHHHHHHT-S-SEEEEE--S---BTTBS-HHHHHHHHHHHHH-TTSEEEEEE-TT----HHHHHH-SEEEE---SS---HHHHHHHHHHHHH-

Nearest PDB structures (foldseek):
  7ylq-assembly1_B  TM=9.601E-01  e=3.445E-07  Sphingomonas sp. ACM-3962
  7ylq-assembly1_A  TM=9.576E-01  e=5.113E-07  Sphingomonas sp. ACM-3962
  3iuu-assembly1_A  TM=9.113E-01  e=2.481E-06  Chelativorans sp. BNC1
  7rud-assembly1_C  TM=3.714E-01  e=4.214E+00  Escherichia coli K-12